Protein AF-A0AAV7VU67-F1 (afdb_monomer)

Mean predicted aligned error: 7.42 Å

Solvent-accessible surface area (backbone atoms only — not comparable to full-atom values): 5556 Å² total; per-residue (Å²): 128,61,51,70,68,58,50,50,58,63,41,68,78,47,57,68,77,37,68,52,79,33,61,37,94,86,51,72,33,32,29,41,41,33,28,46,90,92,44,80,48,77,45,49,29,45,45,79,77,77,28,27,30,47,68,83,75,54,88,63,72,19,82,38,70,65,53,43,52,49,50,42,54,69,79,31,86,54,39,81,59,50,49,55,48,49,46,50,50,70,75,66,63,84,131

pLDDT: mean 79.33, std 17.37, range [30.56, 95.38]

Organism: Pleurodeles waltl (NCBI:txid8319)

Sequence (95 aa):
IISRPEAEDMLNTGSAGSFLIRISEKIKGYVLSFRSEDGYKHFMIDASCNSYSFLGVDQLQHATLADLVAYHKAYHGHFFLNISELFQYTKGSPI

Radius of gyration: 13.25 Å; Cα contacts (8 Å, |Δi|>4): 135; chains: 1; bounding box: 37×30×33 Å

Secondary structure (DSSP, 8-state):
---HHHHHHHHHTSPTT-EEEEE-SSSSEEEEEEEETTEEEEEEEE-TTSSBEETTT----BSSHHHHHHHHHHH-TTHHHHHHHHHHHHHH---

Foldseek 3Di:
DQDPVNQQVVCVVDDQADWDWAQDPPARFIWIWGQHPVGIDIWTWHPPPCWTDTPQQDPDTHNDPVRVVVVQVPPPVPSVVVSVVSVVVVVPDDD

Nearest PDB structures (foldseek):
  2cs0-assembly1_A  TM=8.992E-01  e=8.352E-06  Homo sapiens
  7zls-assembly2_D  TM=8.957E-01  e=2.924E-04  Homo sapiens
  5ehp-assembly1_A  TM=8.728E-01  e=9.965E-04  Homo sapiens
  8v8i-assembly2_D  TM=8.394E-01  e=3.610E-03  Homo sapiens
  2y3a-assembly1_B  TM=7.918E-01  e=7.086E-03  Mus musculus

InterPro domains:
  IPR000980 SH2 domain [PF00017] (2-72)
  IPR000980 SH2 domain [PS50001] (1-73)
  IPR000980 SH2 domain [SM00252] (1-78)
  IPR036860 SH2 domain superfamily [G3DSA:3.30.505.10] (1-82)
  IPR036860 SH2 domain superfamily [SSF55550] (2-76)

Structure (mmCIF, N/CA/C/O backbone):
data_AF-A0AAV7VU67-F1
#
_entry.id   AF-A0AAV7VU67-F1
#
loop_
_atom_site.group_PDB
_atom_site.id
_atom_site.type_symbol
_atom_site.label_atom_id
_atom_site.label_alt_id
_atom_site.label_comp_id
_atom_site.label_asym_id
_atom_site.label_entity_id
_atom_site.label_seq_id
_atom_site.pdbx_PDB_ins_code
_atom_site.Cartn_x
_atom_site.Cartn_y
_atom_site.Cartn_z
_atom_site.occupancy
_atom_site.B_iso_or_equiv
_atom_site.auth_seq_id
_atom_site.auth_comp_id
_atom_site.auth_asym_id
_atom_site.auth_atom_id
_atom_site.pdbx_PDB_model_num
ATOM 1 N N . ILE A 1 1 ? -1.810 14.202 -4.891 1.00 80.38 1 ILE A N 1
ATOM 2 C CA . ILE A 1 1 ? -1.200 13.124 -4.073 1.00 80.38 1 ILE A CA 1
ATOM 3 C C . ILE A 1 1 ? -2.193 12.826 -2.963 1.00 80.38 1 ILE A C 1
ATOM 5 O O . ILE A 1 1 ? -2.733 13.785 -2.441 1.00 80.38 1 ILE A O 1
ATOM 9 N N . ILE A 1 2 ? -2.487 11.557 -2.663 1.00 91.31 2 ILE A N 1
ATOM 10 C CA . ILE A 1 2 ? -3.395 11.206 -1.556 1.00 91.31 2 ILE A CA 1
ATOM 11 C C . ILE A 1 2 ? -2.563 11.164 -0.272 1.00 91.31 2 ILE A C 1
ATOM 13 O O . ILE A 1 2 ? -1.589 10.401 -0.181 1.00 91.31 2 ILE A O 1
ATOM 17 N N . SER A 1 3 ? -2.916 11.997 0.702 1.00 92.94 3 SER A N 1
ATOM 18 C CA . SER A 1 3 ? -2.256 12.034 2.005 1.00 92.94 3 SER A CA 1
ATOM 19 C C . SER A 1 3 ? -2.624 10.813 2.858 1.00 92.94 3 SER A C 1
ATOM 21 O O . SER A 1 3 ? -3.465 9.991 2.495 1.00 92.94 3 SER A O 1
ATOM 23 N N . ARG A 1 4 ? -1.961 10.647 4.009 1.00 93.06 4 ARG A N 1
ATOM 24 C CA . ARG A 1 4 ? -2.326 9.575 4.948 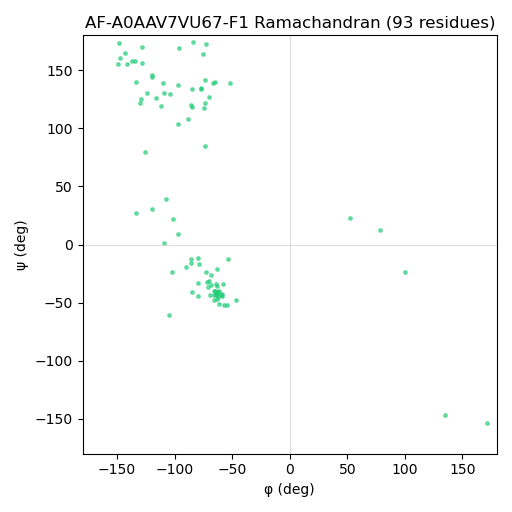1.00 93.06 4 ARG A CA 1
ATOM 25 C C . ARG A 1 4 ? -3.767 9.742 5.472 1.00 93.06 4 ARG A C 1
ATOM 27 O O . ARG A 1 4 ? -4.500 8.769 5.340 1.00 93.06 4 ARG A O 1
ATOM 34 N N . PRO A 1 5 ? -4.187 10.910 5.999 1.00 95.06 5 PRO A N 1
ATOM 35 C CA . PRO A 1 5 ? -5.547 11.067 6.517 1.00 95.06 5 PRO A CA 1
ATOM 36 C C . PRO A 1 5 ? -6.625 10.868 5.447 1.00 95.06 5 PRO A C 1
ATOM 38 O O . PRO A 1 5 ? -7.614 10.196 5.704 1.00 95.06 5 PRO A O 1
ATOM 41 N N . GLU A 1 6 ? -6.411 11.371 4.226 1.00 94.88 6 GLU A N 1
ATOM 42 C CA . GLU A 1 6 ? -7.350 11.142 3.116 1.00 94.88 6 GLU A CA 1
ATOM 43 C C . GLU A 1 6 ? -7.469 9.653 2.774 1.00 94.88 6 GLU A C 1
ATOM 45 O O . GLU A 1 6 ? -8.563 9.153 2.536 1.00 94.88 6 GLU A O 1
ATOM 50 N N . ALA A 1 7 ? -6.354 8.917 2.781 1.00 94.31 7 ALA A N 1
ATOM 51 C CA . ALA A 1 7 ? -6.385 7.479 2.549 1.00 94.31 7 ALA A CA 1
ATOM 52 C C . ALA A 1 7 ? -7.148 6.727 3.650 1.00 94.31 7 ALA A C 1
ATOM 54 O O . ALA A 1 7 ? -7.879 5.788 3.345 1.00 94.31 7 ALA A O 1
ATOM 55 N N 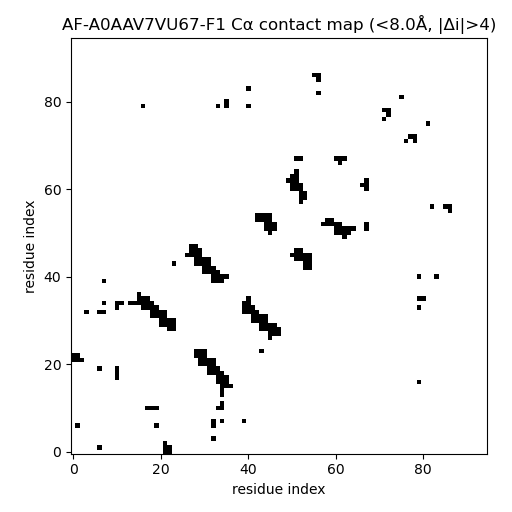. GLU A 1 8 ? -6.972 7.116 4.913 1.00 95.19 8 GLU A N 1
ATOM 56 C CA . GLU A 1 8 ? -7.704 6.537 6.044 1.00 95.19 8 GLU A CA 1
ATOM 57 C C . GLU A 1 8 ? -9.209 6.817 5.929 1.00 95.19 8 GLU A C 1
ATOM 59 O O . GLU A 1 8 ? -10.002 5.893 6.086 1.00 95.19 8 GLU A O 1
ATOM 64 N N . ASP A 1 9 ? -9.606 8.038 5.560 1.00 95.38 9 ASP A N 1
ATOM 65 C CA . ASP A 1 9 ? -11.012 8.414 5.359 1.00 95.38 9 ASP A CA 1
ATOM 66 C C . ASP A 1 9 ? -11.668 7.615 4.220 1.00 95.38 9 ASP A C 1
ATOM 68 O O . ASP A 1 9 ? -12.731 7.016 4.394 1.00 95.38 9 ASP A O 1
ATOM 72 N N . MET A 1 10 ? -10.974 7.481 3.084 1.00 94.06 10 MET A N 1
ATOM 73 C CA . MET A 1 10 ? -11.428 6.641 1.970 1.00 94.06 10 MET A CA 1
ATOM 74 C C . MET A 1 10 ? -11.610 5.178 2.396 1.00 94.06 10 MET A C 1
ATOM 76 O O . MET A 1 10 ? -12.604 4.540 2.044 1.00 94.06 10 MET A O 1
ATOM 80 N N . LEU A 1 11 ? -10.669 4.640 3.175 1.00 92.75 11 LEU A N 1
ATOM 81 C CA . LEU A 1 11 ? -10.720 3.263 3.667 1.00 92.75 11 LEU A CA 1
ATOM 82 C C . LEU A 1 11 ? -11.770 3.060 4.765 1.00 92.75 11 LEU A C 1
ATOM 84 O O . LEU A 1 11 ? -12.265 1.941 4.920 1.00 92.75 11 LEU A O 1
ATOM 88 N N . ASN A 1 12 ? -12.156 4.115 5.484 1.00 91.50 12 ASN A N 1
ATOM 89 C CA . ASN A 1 12 ? -13.167 4.057 6.537 1.00 91.50 12 ASN A CA 1
ATOM 90 C C . ASN A 1 12 ? -14.559 3.663 6.010 1.00 91.50 12 ASN A C 1
ATOM 92 O O . ASN A 1 12 ? -15.394 3.148 6.754 1.00 91.50 12 ASN A O 1
ATOM 96 N N . THR A 1 13 ? -14.800 3.843 4.713 1.00 86.94 13 THR A N 1
ATOM 97 C CA . THR A 1 13 ? -16.040 3.411 4.051 1.00 86.94 13 THR A CA 1
ATOM 98 C C . THR A 1 13 ? -16.017 1.946 3.589 1.00 86.94 13 THR A C 1
ATOM 100 O O . THR A 1 13 ? -17.071 1.376 3.317 1.00 86.94 13 THR A O 1
ATOM 103 N N . GLY A 1 14 ? -14.838 1.315 3.516 1.00 83.00 14 GLY A N 1
ATOM 104 C CA . GLY A 1 14 ? -14.659 -0.074 3.075 1.00 83.00 14 GLY A CA 1
ATOM 105 C C . GLY A 1 14 ? -14.579 -1.084 4.224 1.00 83.00 14 GLY A C 1
ATOM 106 O O . GLY A 1 14 ? -14.414 -0.717 5.383 1.00 83.00 14 GLY A O 1
ATOM 107 N N . SER A 1 15 ? -14.645 -2.383 3.921 1.00 84.62 15 SER A N 1
ATOM 108 C CA . SER A 1 15 ? -14.471 -3.453 4.917 1.00 84.62 15 SER A CA 1
ATOM 109 C C . SER A 1 15 ? -13.002 -3.643 5.320 1.00 84.62 15 SER A C 1
ATOM 111 O O . SER A 1 15 ? -12.093 -3.226 4.593 1.00 84.62 15 SER A O 1
ATOM 113 N N . ALA A 1 16 ? -12.745 -4.332 6.438 1.00 84.50 16 ALA A N 1
ATOM 114 C CA . ALA A 1 16 ? -11.412 -4.880 6.710 1.00 84.50 16 ALA A CA 1
ATOM 115 C C . ALA A 1 16 ? -10.939 -5.709 5.499 1.00 84.50 16 ALA A C 1
ATOM 117 O O . ALA A 1 16 ? -11.747 -6.384 4.855 1.00 84.50 16 ALA A O 1
ATOM 118 N N . GLY A 1 17 ? -9.665 -5.587 5.122 1.00 82.56 17 GLY A N 1
ATOM 119 C CA . GLY A 1 17 ? -9.173 -6.106 3.836 1.00 82.56 17 GLY A CA 1
ATOM 120 C C . GLY A 1 17 ? -9.034 -5.042 2.746 1.00 82.56 17 GLY A C 1
ATOM 121 O O . GLY A 1 17 ? -8.235 -5.216 1.824 1.00 82.56 17 GLY A O 1
ATOM 122 N N . SER A 1 18 ? -9.771 -3.931 2.848 1.00 88.12 18 SER A N 1
ATOM 123 C CA . SER A 1 18 ? -9.699 -2.843 1.867 1.00 88.12 18 SER A CA 1
ATOM 124 C C . SER A 1 18 ? -8.320 -2.195 1.880 1.00 88.12 18 SER A C 1
ATOM 126 O O . SER A 1 18 ? -7.730 -1.973 2.939 1.00 88.12 18 SER A O 1
ATOM 128 N N . PHE A 1 19 ? -7.803 -1.863 0.702 1.00 91.19 19 PHE A N 1
ATOM 129 C CA . PHE A 1 19 ? -6.524 -1.179 0.567 1.00 91.19 19 PHE A CA 1
ATOM 130 C C . PHE A 1 19 ? -6.519 -0.249 -0.643 1.00 91.19 19 PHE A C 1
ATOM 132 O O . PHE A 1 19 ? -7.303 -0.407 -1.578 1.00 91.19 19 PHE A O 1
ATOM 139 N N . LEU A 1 20 ? -5.585 0.694 -0.632 1.00 92.00 20 LEU A N 1
ATOM 140 C CA . LEU A 1 20 ? -5.247 1.541 -1.767 1.00 92.00 20 LEU A CA 1
ATOM 141 C C . LEU A 1 20 ? -3.738 1.772 -1.820 1.00 92.00 20 LEU A C 1
ATOM 143 O O . LEU A 1 20 ? -3.045 1.694 -0.803 1.00 92.00 20 LEU A O 1
ATOM 147 N N . ILE A 1 21 ? -3.226 2.076 -3.009 1.00 92.94 21 ILE A N 1
ATOM 148 C CA . ILE A 1 21 ? -1.832 2.472 -3.215 1.00 92.94 21 ILE A CA 1
ATOM 149 C C . ILE A 1 21 ? -1.812 3.955 -3.567 1.00 92.94 21 ILE A C 1
ATOM 151 O O . ILE A 1 21 ? -2.543 4.407 -4.446 1.00 92.94 21 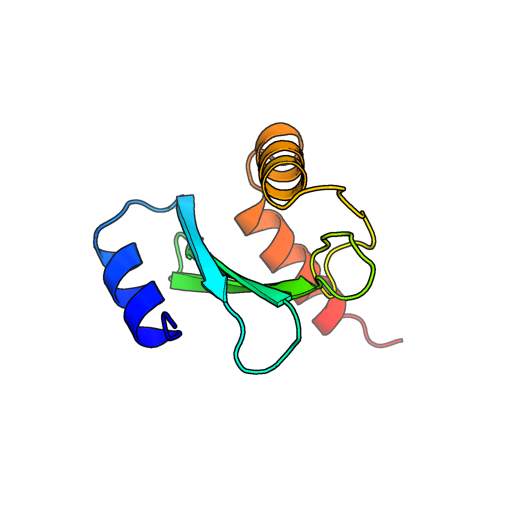ILE A O 1
ATOM 155 N N . ARG A 1 22 ? -0.967 4.715 -2.875 1.00 93.94 22 ARG A N 1
ATOM 156 C CA . ARG A 1 22 ? -0.780 6.156 -3.073 1.00 93.94 22 ARG A CA 1
ATOM 157 C C . ARG A 1 22 ? 0.696 6.487 -3.255 1.00 93.94 22 ARG A C 1
ATOM 159 O O . ARG A 1 22 ? 1.560 5.736 -2.813 1.00 93.94 22 ARG A O 1
ATOM 166 N N . ILE A 1 23 ? 0.990 7.611 -3.900 1.00 92.38 23 ILE A N 1
ATOM 167 C CA . ILE A 1 23 ? 2.368 8.094 -4.080 1.00 92.38 23 ILE A CA 1
ATOM 168 C C . ILE A 1 23 ? 2.948 8.491 -2.716 1.00 92.38 23 ILE A C 1
ATOM 170 O O . ILE A 1 23 ? 2.250 9.091 -1.894 1.00 92.38 23 ILE A O 1
ATOM 174 N N . SER A 1 24 ? 4.214 8.151 -2.467 1.00 87.88 24 SER A N 1
ATOM 175 C CA . SER A 1 24 ? 4.933 8.627 -1.287 1.00 87.88 24 SER A CA 1
ATOM 176 C C . SER A 1 24 ? 5.549 10.000 -1.544 1.00 87.88 24 SER A C 1
ATOM 178 O O . SER A 1 24 ? 6.221 10.207 -2.546 1.00 87.88 24 SER A O 1
ATOM 180 N N . GLU A 1 25 ? 5.377 10.924 -0.603 1.00 82.06 25 GLU A N 1
ATOM 181 C CA . GLU A 1 25 ? 6.045 12.235 -0.625 1.00 82.06 25 GLU A CA 1
ATOM 182 C C . GLU A 1 25 ? 7.441 12.191 0.015 1.00 82.06 25 GLU A C 1
ATOM 184 O O . GLU A 1 25 ? 8.209 13.139 -0.099 1.00 82.06 25 GLU A O 1
ATOM 189 N N . LYS A 1 26 ? 7.768 11.098 0.721 1.00 81.38 26 LYS A N 1
ATOM 190 C CA . LYS A 1 26 ? 9.000 10.971 1.521 1.00 81.38 26 LYS A CA 1
ATOM 191 C C . LYS A 1 26 ? 10.087 10.138 0.850 1.00 81.38 26 LYS A C 1
ATOM 193 O O . LYS A 1 26 ? 11.251 10.270 1.207 1.00 81.38 26 LYS A O 1
ATOM 198 N N . ILE A 1 27 ? 9.703 9.255 -0.068 1.00 82.75 27 ILE A N 1
ATOM 199 C CA . ILE A 1 27 ? 10.615 8.368 -0.795 1.00 82.75 27 ILE A CA 1
ATOM 200 C C . ILE A 1 27 ? 10.222 8.332 -2.268 1.00 82.75 27 ILE A C 1
ATOM 202 O O . ILE A 1 27 ? 9.064 8.578 -2.607 1.00 82.75 27 ILE A O 1
ATOM 206 N N . LYS A 1 28 ? 11.162 7.958 -3.140 1.00 84.06 28 LYS A N 1
ATOM 207 C CA . LYS A 1 28 ? 10.864 7.652 -4.541 1.00 84.06 28 LYS A CA 1
ATOM 208 C C . LYS A 1 28 ? 10.145 6.300 -4.618 1.00 84.06 28 LYS A C 1
ATOM 210 O O . LYS A 1 28 ? 10.770 5.260 -4.795 1.00 84.06 28 LYS A O 1
ATOM 215 N N . GLY A 1 29 ? 8.830 6.325 -4.438 1.00 91.56 29 GLY A N 1
ATOM 216 C CA . GLY A 1 29 ? 8.024 5.115 -4.379 1.00 91.56 29 GLY A CA 1
ATOM 217 C C . GLY A 1 29 ? 6.582 5.369 -3.968 1.00 91.56 29 GLY A C 1
ATOM 218 O O . GLY A 1 29 ? 6.029 6.456 -4.162 1.00 91.56 29 GLY A O 1
ATOM 219 N N . TYR A 1 30 ? 5.969 4.345 -3.388 1.00 93.69 30 TYR A N 1
ATOM 220 C CA . TYR A 1 30 ? 4.546 4.317 -3.075 1.00 93.69 30 TYR A CA 1
ATOM 221 C C . TYR A 1 30 ? 4.312 3.947 -1.614 1.00 93.69 30 TYR A C 1
ATOM 223 O O . TYR A 1 30 ? 5.216 3.554 -0.880 1.00 93.69 30 TYR A O 1
ATOM 231 N N . VAL A 1 31 ? 3.068 4.089 -1.179 1.00 92.56 31 VAL A N 1
ATOM 232 C CA . VAL A 1 31 ? 2.589 3.598 0.104 1.00 92.56 31 VAL A CA 1
ATOM 233 C C . VAL A 1 31 ? 1.321 2.802 -0.142 1.00 92.56 31 VAL A C 1
ATOM 235 O O . VAL A 1 31 ? 0.357 3.329 -0.698 1.00 92.56 31 VAL A O 1
ATOM 238 N N . LEU A 1 32 ? 1.294 1.557 0.313 1.00 92.88 32 LEU A N 1
ATOM 239 C CA . LEU A 1 32 ? 0.059 0.797 0.430 1.00 92.88 32 LEU A CA 1
ATOM 240 C C . LEU A 1 32 ? -0.582 1.140 1.770 1.00 92.88 32 LEU A C 1
ATOM 242 O O . LEU A 1 32 ? 0.022 0.924 2.816 1.00 92.88 32 LEU A O 1
ATOM 246 N N . SER A 1 33 ? -1.786 1.699 1.738 1.00 92.69 33 SER A N 1
ATOM 247 C CA . SER A 1 33 ? -2.605 1.942 2.928 1.00 92.69 33 SER A CA 1
ATOM 248 C C . SER A 1 33 ? -3.709 0.893 2.975 1.00 92.69 33 SER A C 1
ATOM 250 O O . SER A 1 33 ? -4.382 0.678 1.971 1.00 92.69 33 SER A O 1
ATOM 252 N N . PHE A 1 34 ? -3.866 0.223 4.109 1.00 89.62 34 PHE A N 1
ATOM 253 C CA . PHE A 1 34 ? -4.755 -0.922 4.288 1.00 89.62 34 PHE A CA 1
ATOM 254 C C . PHE A 1 34 ? -5.578 -0.767 5.566 1.00 89.62 34 PHE A C 1
ATOM 256 O O . PHE A 1 34 ? -5.046 -0.358 6.599 1.00 89.62 34 PHE A O 1
ATOM 263 N N . ARG A 1 35 ? -6.859 -1.137 5.501 1.00 88.38 35 ARG A N 1
ATOM 264 C CA . ARG A 1 35 ? -7.744 -1.258 6.659 1.00 88.38 35 ARG A CA 1
ATOM 265 C C . ARG A 1 35 ? -7.647 -2.660 7.251 1.00 88.38 35 ARG A C 1
ATOM 267 O O . ARG A 1 35 ? -8.166 -3.623 6.686 1.00 88.38 35 ARG A O 1
ATOM 274 N N . SER A 1 36 ? -7.009 -2.739 8.410 1.00 85.88 36 SER A N 1
ATOM 275 C CA . SER A 1 36 ? -7.017 -3.906 9.289 1.00 85.88 36 SER A CA 1
ATOM 276 C C . SER A 1 36 ? -8.252 -3.925 10.187 1.00 85.88 36 SER A C 1
ATOM 278 O O . SER A 1 36 ? -9.018 -2.962 10.209 1.00 85.88 36 SER A O 1
ATOM 280 N N . GLU A 1 37 ? -8.425 -5.004 10.944 1.00 85.25 37 GLU A N 1
ATOM 281 C CA . GLU A 1 37 ? -9.474 -5.093 11.967 1.00 85.25 37 GLU A CA 1
ATOM 282 C C . GLU A 1 37 ? -9.274 -4.047 13.080 1.00 85.25 37 GLU A C 1
ATOM 284 O O . GLU A 1 37 ? -10.241 -3.424 13.508 1.00 85.25 37 GLU A O 1
ATOM 289 N N . ASP A 1 38 ? -8.020 -3.758 13.446 1.00 85.62 38 ASP A N 1
ATOM 290 C CA . ASP A 1 38 ? -7.666 -2.867 14.564 1.00 85.62 38 ASP A CA 1
ATOM 291 C C . ASP A 1 38 ? -7.339 -1.418 14.147 1.00 85.62 38 ASP A C 1
ATOM 293 O O . ASP A 1 38 ? -6.836 -0.629 14.947 1.00 85.62 38 ASP A O 1
ATOM 297 N N . GLY A 1 39 ? -7.569 -1.048 12.882 1.00 89.31 39 GLY A N 1
ATOM 298 C CA . GLY A 1 39 ? -7.257 0.288 12.356 1.00 89.31 39 GLY A CA 1
ATOM 299 C C . GLY A 1 39 ? -6.560 0.259 10.999 1.00 89.31 39 GLY A C 1
ATOM 300 O O . GLY A 1 39 ? -6.807 -0.631 10.186 1.00 89.31 39 GLY A O 1
ATOM 301 N N . TYR A 1 40 ? -5.672 1.219 10.738 1.00 90.31 40 TYR A N 1
ATOM 302 C CA . TYR A 1 40 ? -5.007 1.377 9.440 1.00 90.31 40 TYR A CA 1
ATOM 303 C C . TYR A 1 40 ? -3.520 1.033 9.509 1.00 90.31 40 TYR A C 1
ATOM 305 O O . TYR A 1 40 ? -2.816 1.413 10.444 1.00 90.31 40 TYR A O 1
ATOM 313 N N . LYS A 1 41 ? -3.019 0.334 8.489 1.00 88.38 41 LYS A N 1
ATOM 314 C CA . LYS A 1 41 ? -1.590 0.034 8.332 1.00 88.38 41 LYS A CA 1
ATOM 315 C C . LYS A 1 41 ? -1.085 0.625 7.028 1.00 88.38 41 LYS A C 1
ATOM 317 O O . LYS A 1 41 ? -1.796 0.642 6.023 1.00 88.38 41 LYS A O 1
ATOM 322 N N . HIS A 1 42 ? 0.154 1.106 7.049 1.00 89.88 42 HIS A N 1
ATOM 323 C CA . HIS A 1 42 ? 0.779 1.748 5.899 1.00 89.88 42 HIS A CA 1
ATOM 324 C C . HIS A 1 42 ? 2.152 1.145 5.643 1.00 89.88 42 HIS A C 1
ATOM 326 O O . HIS A 1 42 ? 3.028 1.213 6.505 1.00 89.88 42 HIS A O 1
ATOM 332 N N . PHE A 1 43 ? 2.348 0.615 4.443 1.00 88.06 43 PHE A N 1
ATOM 333 C CA . PHE A 1 43 ? 3.580 -0.051 4.041 1.00 88.06 43 PHE A CA 1
ATOM 334 C C . PHE A 1 43 ? 4.239 0.729 2.918 1.00 88.06 43 PHE A C 1
ATOM 336 O O . PHE A 1 43 ? 3.599 1.043 1.914 1.00 88.06 43 PHE A O 1
ATOM 343 N N . MET A 1 44 ? 5.507 1.081 3.104 1.00 91.19 44 MET A N 1
ATOM 344 C CA . MET A 1 44 ? 6.276 1.771 2.075 1.00 91.19 44 MET A CA 1
ATOM 345 C C . MET A 1 44 ? 6.713 0.772 1.011 1.00 91.19 44 MET A C 1
ATOM 347 O O . MET A 1 44 ? 7.199 -0.310 1.335 1.00 91.19 44 MET A O 1
ATOM 351 N N . ILE A 1 45 ? 6.548 1.162 -0.245 1.00 91.44 45 ILE A N 1
ATOM 352 C CA . ILE A 1 45 ? 6.986 0.413 -1.414 1.00 91.44 45 ILE A CA 1
ATOM 353 C C . ILE A 1 45 ? 8.109 1.213 -2.058 1.00 91.44 45 ILE A C 1
ATOM 355 O O . ILE A 1 45 ? 7.893 2.358 -2.470 1.00 91.44 45 ILE A O 1
ATOM 359 N N . ASP A 1 46 ? 9.292 0.616 -2.139 1.00 91.31 46 ASP A N 1
ATOM 360 C CA . ASP A 1 46 ? 10.397 1.182 -2.900 1.00 91.31 46 ASP A CA 1
ATOM 361 C C . ASP A 1 46 ? 10.146 1.011 -4.401 1.00 91.31 46 ASP A C 1
ATOM 363 O O . ASP A 1 46 ? 9.600 -0.004 -4.830 1.00 91.31 46 ASP A O 1
ATOM 367 N N . ALA A 1 47 ? 10.514 2.022 -5.188 1.00 91.19 47 ALA A N 1
ATOM 368 C CA . ALA A 1 47 ? 10.461 1.976 -6.650 1.00 91.19 47 ALA A CA 1
ATOM 369 C C . ALA A 1 47 ? 11.762 2.508 -7.279 1.00 91.19 47 ALA A C 1
ATOM 371 O O . ALA A 1 47 ? 11.755 3.094 -8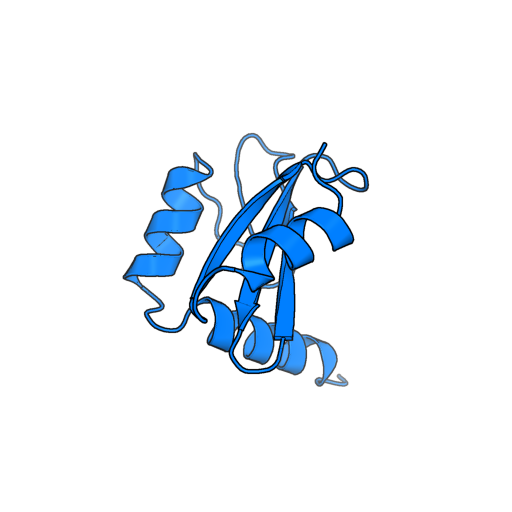.367 1.00 91.19 47 ALA A O 1
ATOM 372 N N . SER A 1 48 ? 12.885 2.395 -6.565 1.00 85.62 48 SER A N 1
ATOM 373 C CA . SER A 1 48 ? 14.138 3.050 -6.942 1.00 85.62 48 SER A CA 1
ATOM 374 C C . SER A 1 48 ? 14.906 2.302 -8.040 1.00 85.62 48 SER A C 1
ATOM 376 O O . SER A 1 48 ? 15.501 2.953 -8.901 1.00 85.62 48 SER A O 1
ATOM 378 N N . CYS A 1 49 ? 14.820 0.968 -8.072 1.00 84.62 49 CYS A N 1
ATOM 379 C CA . CYS A 1 49 ? 15.628 0.085 -8.926 1.00 84.62 49 CYS A CA 1
ATOM 380 C C . CYS A 1 49 ? 14.842 -0.552 -10.086 1.00 84.62 49 CYS A C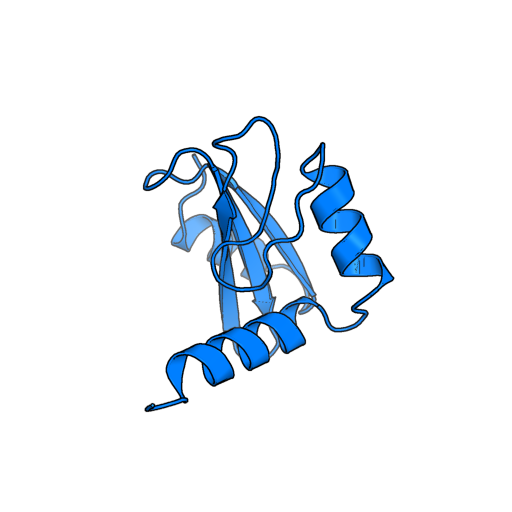 1
ATOM 382 O O . CYS A 1 49 ? 15.010 -1.740 -10.360 1.00 84.62 49 CYS A O 1
ATOM 384 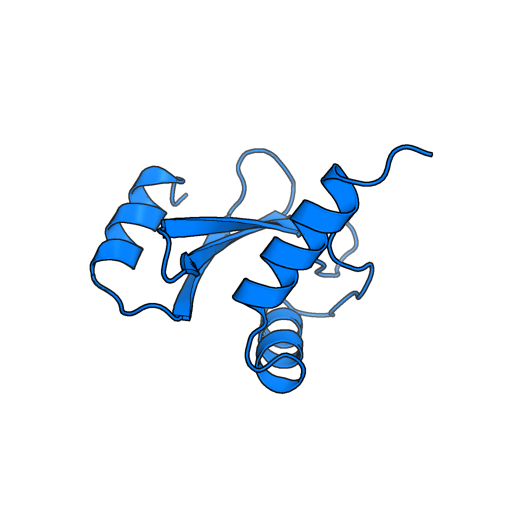N N 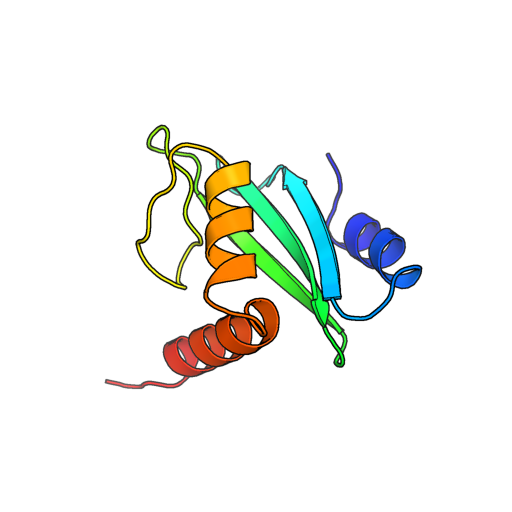. ASN A 1 50 ? 13.937 0.197 -10.735 1.00 87.19 50 ASN A N 1
ATOM 385 C CA . ASN A 1 50 ? 13.046 -0.323 -11.795 1.00 87.19 50 ASN A CA 1
ATOM 386 C C . ASN A 1 50 ? 12.256 -1.584 -11.385 1.00 87.19 50 ASN A C 1
ATOM 388 O O . ASN A 1 50 ? 11.810 -2.361 -12.224 1.00 87.19 50 ASN A O 1
ATOM 392 N N . SER A 1 51 ? 12.090 -1.765 -10.084 1.00 92.31 51 SER A N 1
ATOM 393 C CA . SER A 1 51 ? 11.422 -2.879 -9.435 1.00 92.31 51 SER A CA 1
ATOM 394 C C . SER A 1 51 ? 10.674 -2.343 -8.225 1.00 92.31 51 SER A C 1
ATOM 396 O O . SER A 1 51 ? 10.889 -1.203 -7.807 1.00 92.31 51 SER A O 1
ATOM 398 N N . TYR A 1 52 ? 9.771 -3.159 -7.698 1.00 92.38 52 TYR A N 1
ATOM 399 C CA . TYR A 1 52 ? 8.897 -2.808 -6.592 1.00 92.38 52 TYR A CA 1
ATOM 400 C C . TYR A 1 52 ? 9.065 -3.822 -5.470 1.00 92.38 52 TYR A C 1
ATOM 402 O O . TYR A 1 52 ? 8.979 -5.024 -5.719 1.00 92.38 52 TYR A O 1
ATOM 410 N N . SER A 1 53 ? 9.270 -3.347 -4.246 1.00 90.56 53 SER A N 1
ATOM 411 C CA . SER A 1 53 ? 9.362 -4.193 -3.051 1.00 90.56 53 SER A CA 1
ATOM 412 C C . SER A 1 53 ? 8.855 -3.450 -1.820 1.00 90.56 53 SER A C 1
ATOM 414 O O . SER A 1 53 ? 8.891 -2.217 -1.765 1.00 90.56 53 SER A O 1
ATOM 416 N N . PHE A 1 54 ? 8.395 -4.179 -0.804 1.00 88.69 54 PHE A N 1
ATOM 417 C CA . PHE A 1 54 ? 8.080 -3.570 0.486 1.00 88.69 54 PHE A CA 1
ATOM 418 C C . PHE A 1 54 ? 9.355 -3.293 1.282 1.00 88.69 54 PHE A C 1
ATOM 420 O O . PHE A 1 54 ? 10.223 -4.148 1.417 1.00 88.69 54 PHE A O 1
ATOM 427 N N . LEU A 1 55 ? 9.465 -2.100 1.865 1.00 84.69 55 LEU A N 1
ATOM 428 C CA . LEU A 1 55 ? 10.587 -1.783 2.748 1.00 84.69 55 LEU A CA 1
ATOM 429 C C . LEU A 1 55 ? 10.435 -2.506 4.088 1.00 84.69 55 LEU A C 1
ATOM 431 O O . LEU A 1 55 ? 9.468 -2.258 4.796 1.00 84.69 55 LEU A O 1
ATOM 435 N N . GLY A 1 56 ? 11.413 -3.327 4.478 1.00 74.50 56 GLY A N 1
ATOM 436 C CA . GLY A 1 56 ? 11.488 -3.920 5.823 1.00 74.50 56 GLY A CA 1
ATOM 437 C C . GLY A 1 56 ? 10.572 -5.123 6.074 1.00 74.50 56 GLY A C 1
ATOM 438 O O . GLY A 1 56 ? 10.417 -5.520 7.226 1.00 74.50 56 GLY A O 1
ATOM 439 N N . VAL A 1 57 ? 9.979 -5.692 5.021 1.00 69.25 57 VAL A N 1
ATOM 440 C CA . VAL A 1 57 ? 9.134 -6.897 5.095 1.00 69.25 57 VAL A CA 1
ATOM 441 C C . VAL A 1 57 ? 9.893 -8.096 4.553 1.00 69.25 57 VAL A C 1
ATOM 443 O O . VAL A 1 57 ? 10.174 -9.045 5.275 1.00 69.25 57 VAL A O 1
ATOM 446 N N . ASP A 1 58 ? 10.269 -8.011 3.283 1.00 69.06 58 ASP A N 1
ATOM 447 C CA . ASP A 1 58 ? 11.128 -8.943 2.579 1.00 69.06 58 ASP A CA 1
ATOM 448 C C . ASP A 1 58 ? 11.925 -8.160 1.520 1.00 69.06 58 ASP A C 1
ATOM 450 O O . ASP A 1 58 ? 11.740 -6.954 1.342 1.00 69.06 58 ASP A O 1
ATOM 454 N N . GLN A 1 59 ? 12.871 -8.826 0.861 1.00 71.75 59 GLN A N 1
ATOM 455 C CA . GLN A 1 59 ? 13.616 -8.246 -0.262 1.00 71.75 59 GLN A CA 1
ATOM 456 C C . GLN A 1 59 ? 13.077 -8.750 -1.607 1.00 71.75 59 GLN A C 1
ATOM 458 O O . GLN A 1 59 ? 13.805 -8.753 -2.601 1.00 71.75 59 GLN A O 1
ATOM 463 N N . LEU A 1 60 ? 11.825 -9.220 -1.651 1.00 85.12 60 LEU A N 1
ATOM 464 C CA . LEU A 1 60 ? 11.257 -9.755 -2.875 1.00 85.12 60 LEU A CA 1
ATOM 465 C C . LEU A 1 60 ? 10.928 -8.605 -3.826 1.00 85.12 60 LEU A C 1
ATOM 467 O O . LEU A 1 60 ? 10.130 -7.715 -3.535 1.00 85.12 60 LEU A O 1
ATOM 471 N N . GLN A 1 61 ? 11.593 -8.625 -4.974 1.00 91.00 61 GLN A N 1
ATOM 472 C CA . GLN A 1 61 ? 11.430 -7.618 -6.008 1.00 91.00 61 GLN A CA 1
ATOM 473 C C . GLN A 1 61 ? 10.450 -8.095 -7.070 1.00 91.00 61 GLN A C 1
ATOM 475 O O . GLN A 1 61 ? 10.516 -9.226 -7.552 1.00 91.00 61 GLN A O 1
ATOM 480 N N . HIS A 1 62 ? 9.581 -7.184 -7.483 1.00 92.50 62 HIS A N 1
ATOM 481 C CA . HIS A 1 62 ? 8.590 -7.405 -8.521 1.00 92.50 62 HIS A CA 1
ATOM 482 C C . HIS A 1 62 ? 8.801 -6.436 -9.680 1.00 92.50 62 HIS A C 1
ATOM 484 O O . HIS A 1 62 ? 9.183 -5.283 -9.479 1.00 92.50 62 HIS A O 1
ATOM 490 N N . ALA A 1 63 ? 8.519 -6.889 -10.901 1.00 93.06 63 ALA A N 1
ATOM 491 C CA . ALA A 1 63 ? 8.654 -6.064 -12.100 1.00 93.06 63 ALA A CA 1
ATOM 492 C C . ALA A 1 63 ? 7.596 -4.950 -12.162 1.00 93.06 63 ALA A C 1
ATOM 494 O O . ALA A 1 63 ? 7.861 -3.868 -12.684 1.00 93.06 63 ALA A O 1
ATOM 495 N N . THR A 1 64 ? 6.404 -5.190 -11.607 1.00 92.00 64 THR A N 1
ATOM 496 C CA . THR A 1 64 ? 5.312 -4.213 -11.562 1.00 92.00 64 THR A CA 1
ATOM 497 C C . THR A 1 64 ? 4.658 -4.148 -10.179 1.00 92.00 64 THR A C 1
ATOM 499 O O . THR A 1 64 ? 4.696 -5.108 -9.407 1.00 92.00 64 THR A O 1
ATOM 502 N N . LEU A 1 65 ? 3.994 -3.026 -9.869 1.00 89.19 65 LEU A N 1
ATOM 503 C CA . LEU A 1 65 ? 3.147 -2.913 -8.671 1.00 89.19 65 LEU A CA 1
ATOM 504 C C . LEU A 1 65 ? 2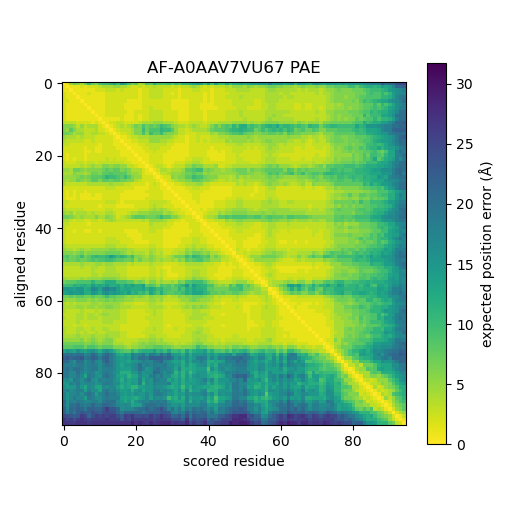.026 -3.961 -8.657 1.00 89.19 65 LEU A C 1
ATOM 506 O O . LEU A 1 65 ? 1.638 -4.427 -7.589 1.00 89.19 65 LEU A O 1
ATOM 510 N N . ALA A 1 66 ? 1.498 -4.318 -9.831 1.00 88.81 66 ALA A N 1
ATOM 511 C CA . ALA A 1 66 ? 0.450 -5.322 -9.951 1.00 88.81 66 ALA A CA 1
ATOM 512 C C . ALA A 1 66 ? 0.966 -6.709 -9.549 1.00 88.81 66 ALA A C 1
ATOM 514 O O . ALA A 1 66 ? 0.289 -7.394 -8.787 1.00 88.81 66 ALA A O 1
ATOM 515 N N . ASP A 1 67 ? 2.175 -7.078 -9.984 1.00 91.25 67 ASP A N 1
ATOM 516 C CA . ASP A 1 67 ? 2.809 -8.350 -9.622 1.00 91.25 67 ASP A CA 1
ATOM 517 C C . ASP A 1 67 ? 3.084 -8.433 -8.123 1.00 91.25 67 ASP A C 1
ATOM 519 O O . ASP A 1 67 ? 2.796 -9.456 -7.506 1.00 91.25 67 ASP A O 1
ATOM 523 N N . LEU A 1 68 ? 3.574 -7.340 -7.527 1.00 90.31 68 LEU A N 1
ATOM 524 C CA . LEU A 1 68 ? 3.765 -7.228 -6.080 1.00 90.31 68 LEU A CA 1
ATOM 525 C C . LEU A 1 68 ? 2.447 -7.481 -5.343 1.00 90.31 68 LEU A C 1
ATOM 527 O O . LEU A 1 68 ? 2.361 -8.347 -4.475 1.00 90.31 68 LEU A O 1
ATOM 531 N N . VAL A 1 69 ? 1.378 -6.776 -5.722 1.00 86.75 69 VAL A N 1
ATOM 532 C CA . VAL A 1 69 ? 0.064 -6.947 -5.086 1.00 86.75 69 VAL A CA 1
ATOM 533 C C . VAL A 1 69 ? -0.486 -8.358 -5.304 1.00 86.75 69 VAL A C 1
ATOM 535 O O . VAL A 1 69 ? -1.034 -8.943 -4.372 1.00 86.75 69 VAL A O 1
ATOM 538 N N . ALA A 1 70 ? -0.366 -8.908 -6.512 1.00 87.38 70 ALA A N 1
ATOM 539 C CA . ALA A 1 70 ? -0.886 -10.226 -6.860 1.00 87.38 70 ALA A CA 1
ATOM 540 C C . ALA A 1 70 ? -0.167 -11.344 -6.103 1.00 87.38 70 ALA A C 1
ATOM 542 O O . ALA A 1 70 ? -0.832 -12.186 -5.499 1.00 87.38 70 ALA A O 1
ATOM 543 N N . TYR A 1 71 ? 1.168 -11.320 -6.084 1.00 85.69 71 TYR A N 1
ATOM 544 C CA . TYR A 1 71 ? 1.986 -12.281 -5.349 1.00 85.69 71 TYR A CA 1
ATOM 545 C C . TYR A 1 71 ? 1.572 -12.321 -3.880 1.00 85.69 71 TYR A C 1
ATOM 547 O O . TYR A 1 71 ? 1.217 -13.364 -3.332 1.00 85.69 71 TYR A O 1
ATOM 555 N N . HIS A 1 72 ? 1.519 -11.153 -3.258 1.00 78.50 72 HIS A N 1
ATOM 556 C CA . HIS A 1 72 ? 1.235 -11.064 -1.845 1.00 78.50 72 HIS A CA 1
ATOM 557 C C . HIS A 1 72 ? -0.222 -11.385 -1.492 1.00 78.50 72 HIS A C 1
ATOM 559 O O . HIS A 1 72 ? -0.467 -12.006 -0.463 1.00 78.50 72 HIS A O 1
ATOM 565 N N . LYS A 1 73 ? -1.191 -11.072 -2.360 1.00 77.69 73 LYS A N 1
ATOM 566 C CA . LYS A 1 73 ? -2.577 -11.541 -2.196 1.00 77.69 73 LYS A CA 1
ATOM 567 C C . LYS A 1 73 ? -2.712 -13.062 -2.308 1.00 77.69 73 LYS A C 1
ATOM 569 O O . LYS A 1 73 ? -3.508 -13.643 -1.579 1.00 77.69 73 LYS A O 1
ATOM 574 N N . ALA A 1 74 ? -1.992 -13.689 -3.239 1.00 74.62 74 ALA A N 1
ATOM 575 C CA . ALA A 1 74 ? -2.149 -15.107 -3.561 1.00 74.62 74 ALA A CA 1
ATOM 576 C C . ALA A 1 74 ? -1.441 -16.030 -2.561 1.00 74.62 74 ALA A C 1
ATOM 578 O O . ALA A 1 74 ? -2.013 -17.030 -2.135 1.00 74.62 74 ALA A O 1
ATOM 579 N N . TYR A 1 75 ? -0.208 -15.698 -2.177 1.00 65.25 75 TYR A N 1
ATOM 580 C CA . TYR A 1 75 ? 0.615 -16.569 -1.334 1.00 65.25 75 TYR A CA 1
ATOM 581 C C . TYR A 1 75 ? 0.428 -16.315 0.162 1.00 65.25 75 TYR A C 1
ATOM 583 O O . TYR A 1 75 ? 0.750 -17.170 0.981 1.00 65.25 75 TYR A O 1
ATOM 591 N N . HIS A 1 76 ? -0.103 -15.152 0.537 1.00 62.69 76 HIS A N 1
ATOM 592 C CA . HIS A 1 76 ? -0.341 -14.792 1.925 1.00 62.69 76 HIS A CA 1
ATOM 593 C C . HIS A 1 76 ? -1.814 -14.394 2.051 1.00 62.69 76 HIS A C 1
ATOM 595 O O . HIS A 1 76 ? -2.136 -13.217 2.096 1.00 62.69 76 HIS A O 1
ATOM 601 N N . GLY A 1 77 ? -2.744 -15.352 2.136 1.00 53.84 77 GLY A N 1
ATOM 602 C CA . GLY A 1 77 ? -4.187 -15.065 2.288 1.00 53.84 77 GLY A CA 1
ATOM 603 C C . GLY A 1 77 ? -4.548 -14.137 3.470 1.00 53.84 77 GLY A C 1
ATOM 604 O O . GLY A 1 77 ? -5.652 -13.611 3.526 1.00 53.84 77 GLY A O 1
ATOM 605 N N . HIS A 1 78 ? -3.589 -13.889 4.374 1.00 56.41 78 HIS A N 1
ATOM 606 C CA . HIS A 1 78 ? -3.595 -12.926 5.483 1.00 56.41 78 HIS A CA 1
ATOM 607 C C . HIS A 1 78 ? -2.474 -11.867 5.371 1.00 56.41 78 HIS A C 1
ATOM 609 O O . HIS A 1 78 ? -1.944 -11.394 6.374 1.00 56.41 78 HIS A O 1
ATOM 615 N N . PHE A 1 79 ? -2.069 -11.497 4.157 1.00 58.97 79 PHE A N 1
ATOM 616 C CA . PHE A 1 79 ? -0.861 -10.722 3.857 1.00 58.97 79 PHE A CA 1
ATOM 617 C C . PHE A 1 79 ? -0.668 -9.503 4.753 1.00 58.97 79 PHE A C 1
ATOM 619 O O . PHE A 1 79 ? 0.389 -9.304 5.345 1.00 58.97 79 PHE A O 1
ATOM 626 N N . PHE A 1 80 ? -1.725 -8.719 4.919 1.00 55.69 80 PHE A N 1
ATOM 627 C CA . PHE A 1 80 ? -1.675 -7.487 5.691 1.00 55.69 80 PHE A CA 1
ATOM 628 C C . PHE A 1 80 ? -1.759 -7.683 7.217 1.00 55.69 80 PHE A C 1
ATOM 630 O O . PHE A 1 80 ? -1.499 -6.740 7.968 1.00 55.69 80 PHE A O 1
ATOM 637 N N . LEU A 1 81 ? -2.106 -8.885 7.689 1.00 51.78 81 LEU A N 1
ATOM 638 C CA . LEU A 1 81 ? -1.951 -9.290 9.090 1.00 51.78 81 LEU A CA 1
ATOM 639 C C . LEU A 1 81 ? -0.529 -9.814 9.342 1.00 51.78 81 LEU A C 1
ATOM 641 O O . LEU A 1 81 ? 0.111 -9.404 10.308 1.00 51.78 81 LEU A O 1
ATOM 645 N N . ASN A 1 82 ? 0.024 -10.586 8.405 1.00 50.00 82 ASN A N 1
ATOM 646 C CA . ASN A 1 82 ? 1.369 -11.140 8.538 1.00 50.00 82 ASN A CA 1
ATOM 647 C C . ASN A 1 82 ? 2.461 -10.065 8.404 1.00 50.00 82 ASN A C 1
ATOM 649 O O . ASN A 1 82 ? 3.421 -10.070 9.162 1.00 50.00 82 ASN A O 1
ATOM 653 N N . ILE A 1 83 ? 2.288 -9.065 7.527 1.00 53.84 83 ILE A N 1
ATOM 654 C CA . ILE A 1 83 ? 3.224 -7.934 7.455 1.00 53.84 83 ILE A CA 1
ATOM 655 C C . ILE A 1 83 ? 3.293 -7.180 8.790 1.00 53.84 83 ILE A C 1
ATOM 657 O O . ILE A 1 83 ? 4.381 -6.831 9.239 1.00 53.84 83 ILE A O 1
ATOM 661 N N . SER A 1 84 ? 2.165 -6.910 9.451 1.00 51.19 84 SER A N 1
ATOM 662 C CA . SER A 1 84 ? 2.211 -6.272 10.775 1.00 51.19 84 SER A CA 1
ATOM 663 C C . SER A 1 84 ? 2.887 -7.126 11.835 1.00 51.19 84 SER A C 1
ATOM 665 O O . SER A 1 84 ? 3.520 -6.565 12.723 1.00 51.19 84 SER A O 1
ATOM 667 N N . GLU A 1 85 ? 2.745 -8.449 11.778 1.00 51.12 85 GLU A N 1
ATOM 668 C CA . GLU A 1 85 ? 3.449 -9.360 12.684 1.00 51.12 85 GLU A CA 1
ATOM 669 C C . GLU A 1 85 ? 4.952 -9.381 12.376 1.00 51.12 85 GLU A C 1
ATOM 671 O O . GLU A 1 85 ? 5.754 -9.233 13.293 1.00 51.12 85 GLU A O 1
ATOM 676 N N . LEU A 1 86 ? 5.345 -9.425 11.098 1.00 47.00 86 LEU A N 1
ATOM 677 C CA . LEU A 1 86 ? 6.733 -9.308 10.636 1.00 47.00 86 LEU A CA 1
ATOM 678 C C . LEU A 1 86 ? 7.381 -7.982 11.061 1.00 47.00 86 LEU A C 1
ATOM 680 O O . LEU A 1 86 ? 8.500 -7.987 11.564 1.00 47.00 86 LEU A O 1
ATOM 684 N N . PHE A 1 87 ? 6.694 -6.842 10.931 1.00 46.75 87 PHE A N 1
ATOM 685 C CA . PHE A 1 87 ? 7.216 -5.557 11.418 1.00 46.75 87 PHE A CA 1
ATOM 686 C C . PHE A 1 87 ? 7.297 -5.478 12.944 1.00 46.75 87 PHE A C 1
ATOM 688 O O . PHE A 1 87 ? 8.209 -4.844 13.472 1.00 46.75 87 PHE A O 1
ATOM 695 N N . GLN A 1 88 ? 6.356 -6.087 13.668 1.00 46.28 88 GLN A N 1
ATOM 696 C CA . GLN A 1 88 ? 6.454 -6.189 15.125 1.00 46.28 88 GLN A CA 1
ATOM 697 C C . GLN A 1 88 ? 7.641 -7.070 15.530 1.00 46.28 88 GLN A C 1
ATOM 699 O O . GLN A 1 88 ? 8.386 -6.701 16.435 1.00 46.28 88 GLN A O 1
ATOM 704 N N . TYR A 1 89 ? 7.876 -8.170 14.810 1.00 40.72 89 TYR A N 1
ATOM 705 C CA . TYR A 1 89 ? 9.016 -9.058 15.015 1.00 40.72 89 TYR A CA 1
ATOM 706 C C . TYR A 1 89 ? 10.351 -8.343 14.756 1.00 40.72 89 TYR A C 1
ATOM 708 O O . TYR A 1 89 ? 11.236 -8.372 15.607 1.00 40.72 89 TYR A O 1
ATOM 716 N N . THR A 1 90 ? 10.486 -7.599 13.650 1.00 44.06 90 THR A N 1
ATOM 717 C CA . THR A 1 90 ? 11.718 -6.836 13.356 1.00 44.06 90 THR A CA 1
ATOM 718 C C . THR A 1 90 ? 11.958 -5.663 14.309 1.00 44.06 90 THR A C 1
ATOM 720 O O . THR A 1 90 ? 13.104 -5.278 14.526 1.00 44.06 90 THR A O 1
ATOM 723 N N . LYS A 1 91 ? 10.910 -5.100 14.919 1.00 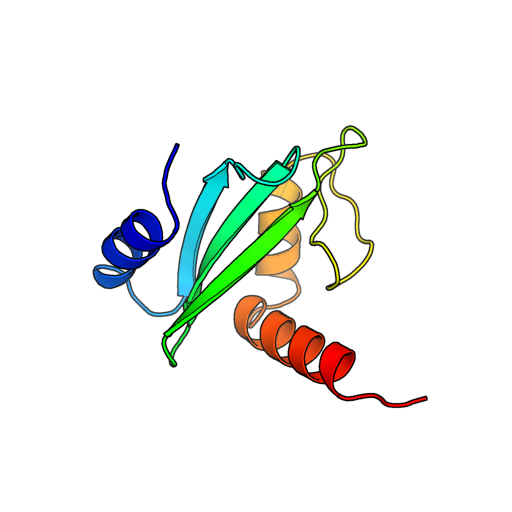46.91 91 LYS A N 1
ATOM 724 C CA . LYS A 1 91 ? 11.022 -4.085 15.984 1.00 46.91 91 LYS A CA 1
ATOM 725 C C . LYS A 1 91 ? 11.347 -4.686 17.361 1.00 46.91 91 LYS A C 1
ATOM 727 O O . LYS A 1 91 ? 11.743 -3.932 18.246 1.00 46.91 91 LYS A O 1
ATOM 732 N N . GLY A 1 92 ? 11.153 -5.995 17.544 1.00 38.66 92 GLY A N 1
ATOM 733 C CA . GLY A 1 92 ? 11.177 -6.689 18.834 1.00 38.66 92 GLY A CA 1
ATOM 734 C C . GLY A 1 92 ? 12.372 -7.612 19.089 1.00 38.66 92 GLY A C 1
ATOM 735 O O . GLY A 1 92 ? 12.423 -8.217 20.156 1.00 38.66 92 GLY A O 1
ATOM 736 N N . SER A 1 93 ? 13.336 -7.732 18.174 1.00 30.56 93 SER A N 1
ATOM 737 C CA . SER A 1 93 ? 14.571 -8.485 18.435 1.00 30.56 93 SER A CA 1
ATOM 738 C C . SER A 1 93 ? 15.711 -7.550 18.854 1.00 30.56 93 SER A C 1
ATOM 740 O O . SER A 1 93 ? 16.290 -6.887 17.990 1.00 30.56 93 SER A O 1
ATOM 742 N N . PRO A 1 94 ? 16.075 -7.485 20.150 1.00 40.59 94 PRO A N 1
ATOM 743 C CA . PRO A 1 94 ? 17.422 -7.088 20.516 1.00 40.59 94 PRO A CA 1
ATOM 744 C C . PRO A 1 94 ? 18.365 -8.222 20.096 1.00 40.59 94 PRO A C 1
ATOM 746 O O . PRO A 1 94 ? 18.124 -9.387 20.420 1.00 40.59 94 PRO A O 1
ATOM 749 N N . ILE A 1 95 ? 19.404 -7.878 19.337 1.00 39.62 95 ILE A N 1
ATOM 750 C CA . ILE A 1 95 ? 20.641 -8.666 19.336 1.00 39.62 95 ILE A CA 1
ATOM 751 C C . ILE A 1 95 ? 21.337 -8.383 20.667 1.00 39.62 95 ILE A C 1
ATOM 753 O O . ILE A 1 95 ? 21.368 -7.186 21.044 1.00 39.62 95 ILE A O 1
#